Protein AF-W1X3Q2-F1 (afdb_monomer_lite)

Sequence (98 aa):
EELAPELLETIHNIQTDHEAILKKISQSESNNKEELTAIHQSQMEHYEDILEGYLKIKTSPKDFYNAKERLSSAKVAIEQFDLDLDETLRQLNEADLR

Structure (mmCIF, N/CA/C/O backbone):
data_AF-W1X3Q2-F1
#
_entry.id   AF-W1X3Q2-F1
#
loop_
_atom_site.group_PDB
_atom_site.id
_atom_site.type_symbol
_atom_site.label_atom_id
_atom_site.label_alt_id
_atom_site.label_comp_id
_atom_site.label_asym_id
_atom_site.label_entity_id
_atom_site.label_seq_id
_atom_site.pdbx_PDB_ins_code
_atom_site.Cartn_x
_atom_site.Cartn_y
_atom_site.Cartn_z
_atom_site.occupancy
_atom_site.B_iso_or_equiv
_atom_site.auth_seq_id
_atom_site.auth_comp_id
_atom_site.auth_asym_id
_atom_site.auth_atom_id
_atom_site.pdbx_PDB_model_num
ATOM 1 N N . GLU A 1 1 ? -2.033 -9.209 20.638 1.00 51.09 1 GLU A N 1
ATOM 2 C CA . GLU A 1 1 ? -3.125 -8.678 19.805 1.00 51.09 1 GLU A CA 1
ATOM 3 C C . GLU A 1 1 ? -2.499 -7.912 18.664 1.00 51.09 1 GLU A C 1
ATOM 5 O O . GLU A 1 1 ? -1.666 -7.052 18.926 1.00 51.09 1 GLU A O 1
ATOM 10 N N . GLU A 1 2 ? -2.826 -8.268 17.427 1.00 63.44 2 GLU A N 1
ATOM 11 C CA . GLU A 1 2 ? -2.511 -7.405 16.290 1.00 63.44 2 GLU A CA 1
ATOM 12 C C . GLU A 1 2 ? -3.464 -6.208 16.333 1.00 63.44 2 GLU A C 1
ATOM 14 O O . GLU A 1 2 ? -4.659 -6.374 16.567 1.00 63.44 2 GLU A O 1
ATOM 19 N N . LEU A 1 3 ? -2.928 -4.995 16.182 1.00 71.94 3 LEU A N 1
ATOM 20 C CA . LEU A 1 3 ? -3.692 -3.756 16.372 1.00 71.94 3 LEU A CA 1
ATOM 21 C C . LEU A 1 3 ? -4.740 -3.522 15.268 1.00 71.94 3 LEU A C 1
ATOM 23 O O . LEU A 1 3 ? -5.697 -2.783 15.495 1.00 71.94 3 LEU A O 1
ATOM 27 N N . ALA A 1 4 ? -4.580 -4.147 14.097 1.00 86.62 4 ALA A N 1
ATOM 28 C CA . ALA A 1 4 ? -5.458 -3.973 12.940 1.00 86.62 4 ALA A CA 1
ATOM 29 C C . ALA A 1 4 ? -5.582 -5.265 12.104 1.00 86.62 4 ALA A C 1
ATOM 31 O O . ALA A 1 4 ? -5.113 -5.296 10.965 1.00 86.62 4 ALA A O 1
ATOM 32 N N . PRO A 1 5 ? -6.192 -6.344 12.641 1.00 91.19 5 PRO A N 1
ATOM 33 C CA . PRO A 1 5 ? -6.392 -7.587 11.895 1.00 91.19 5 PRO A CA 1
ATOM 34 C C . PRO A 1 5 ? -7.159 -7.378 10.582 1.00 91.19 5 PRO A C 1
ATOM 36 O O . PRO A 1 5 ? -6.938 -8.099 9.617 1.00 91.19 5 PRO A O 1
ATOM 39 N N . GLU A 1 6 ? -8.025 -6.363 10.522 1.00 92.62 6 GLU A N 1
ATOM 40 C CA . GLU A 1 6 ? -8.786 -5.992 9.327 1.00 92.62 6 GLU A CA 1
ATOM 41 C C . GLU A 1 6 ? -7.952 -5.384 8.189 1.00 92.62 6 GLU A C 1
ATOM 43 O O . GLU A 1 6 ? -8.488 -5.220 7.098 1.00 92.62 6 GLU A O 1
ATOM 48 N N . LEU A 1 7 ? -6.695 -5.009 8.444 1.00 94.94 7 LEU A N 1
ATOM 49 C CA . LEU A 1 7 ? -5.775 -4.456 7.446 1.00 94.94 7 LEU A CA 1
ATOM 50 C C . LEU A 1 7 ? -4.640 -5.422 7.095 1.00 94.94 7 LEU A C 1
ATOM 52 O O . LEU A 1 7 ? -3.866 -5.117 6.199 1.00 94.94 7 LEU A O 1
ATOM 56 N N . LEU A 1 8 ? -4.507 -6.562 7.785 1.00 93.94 8 LEU A N 1
ATOM 57 C CA . LEU A 1 8 ? -3.346 -7.447 7.621 1.00 93.94 8 LEU A CA 1
ATOM 58 C C . LEU A 1 8 ? -3.175 -7.941 6.188 1.0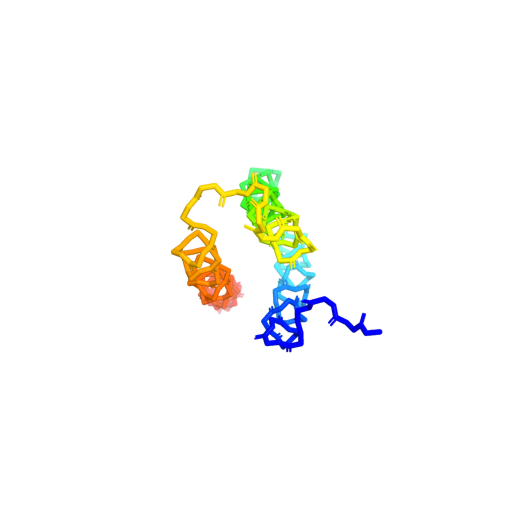0 93.94 8 LEU A C 1
ATOM 60 O O . LEU A 1 8 ? -2.060 -7.931 5.676 1.00 93.94 8 LEU A O 1
ATOM 64 N N . GLU A 1 9 ? -4.273 -8.348 5.553 1.00 95.00 9 GLU A N 1
ATOM 65 C CA . GLU A 1 9 ? -4.257 -8.799 4.161 1.00 95.00 9 GLU A CA 1
ATOM 66 C C . GLU A 1 9 ? -3.811 -7.669 3.228 1.00 95.00 9 GLU A C 1
ATOM 68 O O . GLU A 1 9 ? -2.858 -7.839 2.477 1.00 95.00 9 GLU A O 1
ATOM 73 N N . THR A 1 10 ? -4.412 -6.485 3.360 1.00 96.12 10 THR A N 1
ATOM 74 C CA . THR A 1 10 ? -4.070 -5.298 2.563 1.00 96.12 10 THR A CA 1
ATOM 75 C C . THR A 1 10 ? -2.615 -4.866 2.762 1.00 96.12 10 THR A C 1
ATOM 77 O O . THR A 1 10 ? -1.911 -4.602 1.800 1.00 96.12 10 THR A O 1
ATOM 80 N N . ILE A 1 11 ? -2.117 -4.845 4.003 1.00 95.75 11 ILE A N 1
ATOM 81 C CA . ILE A 1 11 ? -0.718 -4.502 4.307 1.00 95.75 11 ILE A CA 1
ATOM 82 C C . ILE A 1 11 ? 0.235 -5.509 3.654 1.00 95.75 11 ILE A C 1
ATOM 84 O O . ILE A 1 11 ? 1.269 -5.120 3.114 1.00 95.75 11 ILE A O 1
ATOM 88 N N . HIS A 1 12 ? -0.099 -6.799 3.710 1.00 96.06 12 HIS A N 1
ATOM 89 C CA . HIS A 1 12 ? 0.713 -7.850 3.108 1.00 96.06 12 HIS A CA 1
ATOM 90 C C . HIS A 1 12 ? 0.736 -7.758 1.573 1.00 96.06 12 HIS A C 1
ATOM 92 O O . HIS A 1 12 ? 1.800 -7.923 0.970 1.00 96.06 12 HIS A O 1
ATOM 98 N N . ASN A 1 13 ? -0.408 -7.470 0.945 1.00 96.44 13 ASN A N 1
ATOM 99 C CA . ASN A 1 13 ? -0.498 -7.243 -0.499 1.00 96.44 13 ASN A CA 1
ATOM 100 C C . ASN A 1 13 ? 0.365 -6.045 -0.910 1.00 96.44 13 ASN A C 1
ATOM 102 O O . ASN A 1 13 ? 1.296 -6.216 -1.692 1.00 96.44 13 ASN A O 1
ATOM 106 N N . ILE A 1 14 ? 0.196 -4.901 -0.238 1.00 97.38 14 ILE A N 1
ATOM 107 C CA . ILE A 1 14 ? 1.004 -3.692 -0.449 1.00 97.38 14 ILE A CA 1
ATOM 108 C C . ILE A 1 14 ? 2.508 -3.978 -0.353 1.00 97.38 14 ILE A C 1
ATOM 110 O O . ILE A 1 14 ? 3.281 -3.510 -1.186 1.00 97.38 14 ILE A O 1
ATOM 114 N N . GLN A 1 15 ? 2.954 -4.744 0.649 1.00 96.62 15 GLN A N 1
ATOM 115 C CA . GLN A 1 15 ? 4.370 -5.110 0.790 1.00 96.62 15 GLN A CA 1
ATOM 116 C C . GLN A 1 15 ? 4.856 -5.980 -0.374 1.00 96.62 15 GLN A C 1
ATOM 118 O O . GLN A 1 15 ? 5.932 -5.735 -0.922 1.00 96.62 15 GLN A O 1
ATOM 123 N N . THR A 1 16 ? 4.043 -6.956 -0.777 1.00 97.06 16 THR A N 1
ATOM 124 C CA . THR A 1 16 ? 4.346 -7.847 -1.901 1.00 97.06 16 THR A CA 1
ATOM 125 C C . THR A 1 16 ? 4.459 -7.061 -3.210 1.00 97.06 16 THR A C 1
ATOM 127 O O . THR A 1 16 ? 5.431 -7.229 -3.955 1.00 97.06 16 THR A O 1
ATOM 130 N N . ASP A 1 17 ? 3.515 -6.158 -3.471 1.00 96.81 17 ASP A N 1
ATOM 131 C CA . ASP A 1 17 ? 3.502 -5.333 -4.677 1.00 96.81 17 ASP A CA 1
ATOM 132 C C . ASP A 1 17 ? 4.612 -4.291 -4.666 1.00 96.81 17 ASP A C 1
ATOM 134 O O . ASP A 1 17 ? 5.259 -4.069 -5.689 1.00 96.81 17 ASP A O 1
ATOM 138 N N . HIS A 1 18 ? 4.920 -3.709 -3.506 1.00 96.81 18 HIS A N 1
ATOM 139 C CA . HIS A 1 18 ? 6.061 -2.817 -3.336 1.00 96.81 18 HIS A CA 1
ATOM 140 C C . HIS A 1 18 ? 7.375 -3.487 -3.765 1.00 96.81 18 HIS A C 1
ATOM 142 O O . HIS A 1 18 ? 8.117 -2.925 -4.580 1.00 96.81 18 HIS A O 1
ATOM 148 N N . GLU A 1 19 ? 7.653 -4.697 -3.266 1.00 96.62 19 GLU A N 1
ATOM 149 C CA . GLU A 1 19 ? 8.845 -5.463 -3.642 1.00 96.62 19 GLU A CA 1
ATOM 150 C C . GLU A 1 19 ? 8.844 -5.816 -5.137 1.00 96.62 19 GLU A C 1
ATOM 152 O O . GLU A 1 19 ? 9.876 -5.709 -5.814 1.00 96.62 19 GLU A O 1
ATOM 157 N N . ALA A 1 20 ? 7.685 -6.202 -5.677 1.00 95.69 20 ALA A N 1
ATOM 158 C CA . ALA A 1 20 ? 7.532 -6.518 -7.090 1.00 95.69 20 ALA A CA 1
ATOM 159 C C . ALA A 1 20 ? 7.805 -5.296 -7.980 1.00 95.69 20 ALA A C 1
ATOM 161 O O . ALA A 1 20 ? 8.578 -5.406 -8.935 1.00 95.69 20 ALA A O 1
ATOM 162 N N . ILE A 1 21 ? 7.244 -4.130 -7.650 1.00 94.56 21 ILE A N 1
ATOM 163 C CA . ILE A 1 21 ? 7.425 -2.865 -8.374 1.00 94.56 21 ILE A CA 1
ATOM 164 C C . ILE A 1 21 ? 8.895 -2.447 -8.366 1.00 94.56 21 ILE A C 1
ATOM 166 O O . ILE A 1 21 ? 9.45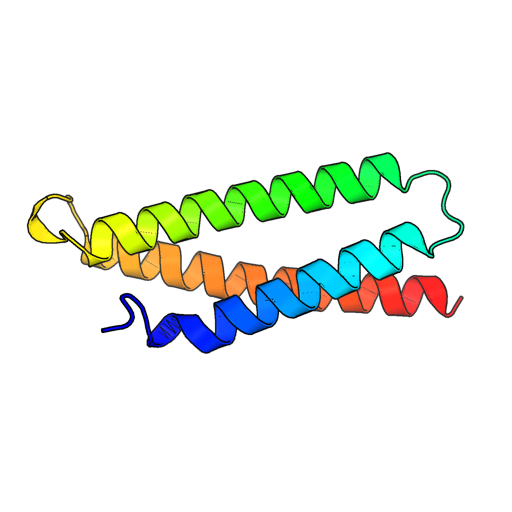2 -2.188 -9.435 1.00 94.56 21 ILE A O 1
ATOM 170 N N . LEU A 1 22 ? 9.560 -2.451 -7.204 1.00 94.94 22 LEU A N 1
ATOM 171 C CA . LEU A 1 22 ? 10.990 -2.130 -7.115 1.00 94.94 22 LEU A CA 1
ATOM 172 C C . LEU A 1 22 ? 11.828 -3.058 -7.996 1.00 94.94 22 LEU A C 1
ATOM 174 O O . LEU A 1 22 ? 12.715 -2.609 -8.732 1.00 94.94 22 LEU A O 1
ATOM 178 N N . LYS A 1 23 ? 11.512 -4.356 -7.980 1.00 94.00 23 LYS A N 1
ATOM 179 C CA . LYS A 1 23 ? 12.166 -5.328 -8.848 1.00 94.00 23 LYS A CA 1
ATOM 180 C C . LYS A 1 23 ? 11.929 -5.000 -10.325 1.00 94.00 23 LYS A C 1
ATOM 182 O O . LYS A 1 23 ? 12.910 -4.940 -11.066 1.00 94.00 23 LYS A O 1
ATOM 187 N N . LYS A 1 24 ? 10.692 -4.709 -10.748 1.00 91.75 24 LYS A N 1
ATOM 188 C CA . LYS A 1 24 ? 10.385 -4.351 -12.148 1.00 91.75 24 LYS A CA 1
ATOM 189 C C . LYS A 1 24 ? 11.111 -3.077 -12.585 1.00 91.75 24 LYS A C 1
ATOM 191 O O . LYS A 1 24 ? 11.709 -3.064 -13.656 1.00 91.75 24 LYS A O 1
ATOM 196 N N . ILE A 1 25 ? 11.123 -2.034 -11.752 1.00 91.19 25 ILE A N 1
ATOM 197 C CA . ILE A 1 25 ? 11.833 -0.777 -12.043 1.00 91.19 25 ILE A CA 1
ATOM 198 C C . ILE A 1 25 ? 13.335 -1.039 -12.199 1.00 91.19 25 ILE A C 1
ATOM 200 O O . ILE A 1 25 ? 13.952 -0.565 -13.155 1.00 91.19 25 ILE A O 1
ATOM 204 N N . SER A 1 26 ? 13.929 -1.841 -11.307 1.00 89.81 26 SER A N 1
ATOM 205 C CA . SER A 1 26 ? 15.357 -2.173 -11.380 1.00 89.81 26 SER A CA 1
ATOM 206 C C . SER A 1 26 ? 15.721 -2.949 -12.654 1.00 89.81 26 SER A C 1
ATOM 208 O O . SER A 1 26 ? 16.778 -2.702 -13.245 1.00 89.81 26 SER A O 1
ATOM 210 N N . GLN A 1 27 ? 14.829 -3.842 -13.100 1.00 89.00 27 GLN A N 1
ATOM 211 C CA . GLN A 1 27 ? 15.009 -4.714 -14.263 1.00 89.00 27 GLN A CA 1
ATOM 212 C C . GLN A 1 27 ? 14.664 -4.048 -15.599 1.00 89.00 27 GLN A C 1
ATOM 214 O O . GLN A 1 27 ? 15.190 -4.479 -16.619 1.00 89.00 27 GLN A O 1
ATOM 219 N N . SER A 1 28 ? 13.839 -2.997 -15.597 1.00 83.19 28 SER A N 1
ATOM 220 C CA . SER A 1 28 ? 13.479 -2.231 -16.796 1.00 83.19 28 SER A CA 1
ATOM 221 C C . SER A 1 28 ? 14.725 -1.737 -17.543 1.00 83.19 28 SER A C 1
ATOM 223 O O . SER A 1 28 ? 15.728 -1.423 -16.918 1.00 83.19 28 SER A O 1
ATOM 225 N N . GLU A 1 29 ? 14.701 -1.599 -18.866 1.00 81.81 29 GLU A N 1
ATOM 226 C CA . GLU A 1 29 ? 15.792 -0.937 -19.612 1.00 81.81 29 GLU A CA 1
ATOM 227 C C . GLU A 1 29 ? 15.605 0.591 -19.714 1.00 81.81 29 GLU A C 1
ATOM 229 O O . GLU A 1 29 ? 16.384 1.281 -20.368 1.00 81.81 29 GLU A O 1
ATOM 234 N N . SER A 1 30 ? 14.582 1.143 -19.049 1.00 76.50 30 SER A N 1
ATOM 235 C CA . SER A 1 30 ? 14.293 2.579 -19.041 1.00 76.50 30 SER A CA 1
ATOM 236 C C . SER A 1 30 ? 15.436 3.400 -18.437 1.00 76.50 30 SER A C 1
ATOM 238 O O . SER A 1 30 ? 16.020 3.026 -17.421 1.00 76.50 30 SER A O 1
ATOM 240 N N . ASN A 1 31 ? 15.696 4.581 -19.004 1.00 79.88 31 ASN A N 1
ATOM 241 C CA . ASN A 1 31 ? 16.633 5.553 -18.433 1.00 79.88 31 ASN A CA 1
ATOM 242 C C . ASN A 1 31 ? 16.048 6.308 -17.224 1.00 79.88 31 ASN A C 1
ATOM 244 O O . ASN A 1 31 ? 16.775 7.033 -16.554 1.00 79.88 31 ASN A O 1
ATOM 248 N N . ASN A 1 32 ? 14.759 6.122 -16.915 1.00 85.69 32 ASN A N 1
ATOM 249 C CA . ASN A 1 32 ? 14.047 6.886 -15.885 1.00 85.69 32 ASN A CA 1
ATOM 250 C C . ASN A 1 32 ? 13.891 6.112 -14.561 1.00 85.69 32 ASN A C 1
ATOM 252 O O . ASN A 1 32 ? 12.990 6.404 -13.780 1.00 85.69 32 ASN A O 1
ATOM 256 N N . LYS A 1 33 ? 14.730 5.102 -14.289 1.00 89.62 33 LYS A N 1
ATOM 257 C CA . LYS A 1 33 ? 14.594 4.251 -13.086 1.00 89.62 33 LYS A CA 1
ATOM 258 C C . LYS A 1 33 ? 14.630 5.041 -11.789 1.00 89.62 33 LYS A C 1
ATOM 260 O O . LYS A 1 33 ? 13.847 4.755 -10.891 1.00 89.62 33 LYS A O 1
ATOM 265 N N . GLU A 1 34 ? 15.543 6.004 -11.684 1.00 90.88 34 GLU A N 1
ATOM 266 C CA . GLU A 1 34 ? 15.691 6.831 -10.482 1.00 90.88 34 GLU A CA 1
ATOM 267 C C . GLU A 1 34 ? 14.436 7.670 -10.234 1.00 90.88 34 GLU A C 1
ATOM 269 O O . GLU A 1 34 ? 13.952 7.725 -9.108 1.00 90.88 34 GLU A O 1
ATOM 274 N N . GLU A 1 35 ? 13.855 8.242 -11.291 1.00 92.06 35 GLU A N 1
ATOM 275 C CA . GLU A 1 35 ? 12.602 8.996 -11.211 1.00 92.06 35 GLU A CA 1
ATOM 276 C C . GLU A 1 35 ? 11.430 8.092 -10.810 1.00 92.06 35 GLU A C 1
ATOM 278 O O . GLU A 1 35 ? 10.716 8.400 -9.859 1.00 92.06 35 GLU A O 1
ATOM 283 N N . LEU A 1 36 ? 11.273 6.937 -11.467 1.00 91.56 36 LEU A N 1
ATOM 284 C CA . LEU A 1 36 ? 10.226 5.963 -11.135 1.00 91.56 36 LEU A CA 1
ATOM 285 C C . LEU A 1 36 ? 10.356 5.457 -9.693 1.00 91.56 36 LEU A C 1
ATOM 287 O O . LEU A 1 36 ? 9.357 5.328 -8.991 1.00 91.56 36 LEU A O 1
ATOM 291 N N . THR A 1 37 ? 11.586 5.212 -9.236 1.00 93.44 37 THR A N 1
ATOM 292 C CA . THR A 1 37 ? 11.859 4.794 -7.855 1.00 93.44 37 THR A CA 1
ATOM 293 C C . THR A 1 37 ? 11.505 5.903 -6.871 1.00 93.44 37 THR A C 1
ATOM 295 O O . THR A 1 37 ? 10.873 5.625 -5.859 1.00 93.44 37 THR A O 1
ATOM 298 N N . ALA A 1 38 ? 11.863 7.158 -7.160 1.00 95.50 38 ALA A N 1
ATOM 299 C CA . ALA A 1 38 ? 11.545 8.291 -6.295 1.00 95.50 38 ALA A CA 1
ATOM 300 C C . ALA A 1 38 ? 10.031 8.534 -6.190 1.00 95.50 38 ALA A C 1
ATOM 302 O O . ALA A 1 38 ? 9.521 8.771 -5.096 1.00 95.50 38 ALA A O 1
ATOM 303 N N . ILE A 1 39 ? 9.302 8.423 -7.307 1.00 94.19 39 ILE A N 1
ATOM 304 C CA . ILE A 1 39 ? 7.836 8.527 -7.325 1.00 94.19 39 ILE A CA 1
ATOM 305 C C . ILE A 1 39 ? 7.215 7.396 -6.497 1.00 94.19 39 ILE A C 1
ATOM 307 O O . ILE A 1 39 ? 6.363 7.654 -5.649 1.00 94.19 39 ILE A O 1
ATOM 311 N N . HIS A 1 40 ? 7.656 6.150 -6.701 1.00 95.44 40 HIS A N 1
ATOM 312 C CA . HIS A 1 40 ? 7.182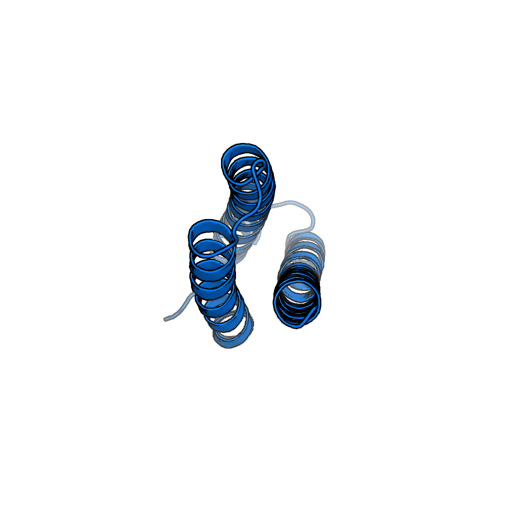 5.002 -5.920 1.00 95.44 40 HIS A CA 1
ATOM 313 C C . HIS A 1 40 ? 7.473 5.155 -4.426 1.00 95.44 40 HIS A C 1
ATOM 315 O O . HIS A 1 40 ? 6.595 4.931 -3.599 1.00 95.44 40 HIS A O 1
ATOM 321 N N . GLN A 1 41 ? 8.673 5.611 -4.068 1.00 96.56 41 GLN A N 1
ATOM 322 C CA . GLN A 1 41 ? 9.045 5.821 -2.674 1.00 96.56 41 GLN A CA 1
ATOM 323 C C . GLN A 1 41 ? 8.170 6.887 -2.008 1.00 96.56 41 GLN A C 1
ATOM 325 O O . GLN A 1 41 ? 7.657 6.648 -0.920 1.00 96.56 41 GLN A O 1
ATOM 330 N N . SER A 1 42 ? 7.913 8.008 -2.689 1.00 97.12 42 SER A N 1
ATOM 331 C CA . SER A 1 42 ? 7.027 9.054 -2.168 1.00 97.12 42 SER A CA 1
ATOM 332 C C . SER A 1 42 ? 5.596 8.554 -1.940 1.00 97.12 42 SER A C 1
ATOM 334 O O . SER A 1 42 ? 4.937 8.999 -1.001 1.00 97.12 42 SER A O 1
ATOM 336 N N . GLN A 1 43 ? 5.107 7.646 -2.788 1.00 95.69 43 GLN A N 1
ATOM 337 C CA . GLN A 1 43 ? 3.800 7.009 -2.621 1.00 95.69 43 GLN A CA 1
ATOM 338 C C . GLN A 1 43 ? 3.779 6.084 -1.393 1.00 95.69 43 GLN A C 1
ATOM 340 O O . GLN A 1 43 ? 2.837 6.135 -0.603 1.00 95.69 43 GLN A O 1
ATOM 345 N N . MET A 1 44 ? 4.841 5.300 -1.190 1.00 97.62 44 MET A N 1
ATOM 346 C CA . MET A 1 44 ? 4.990 4.440 -0.012 1.00 97.62 44 MET A CA 1
ATOM 347 C C . MET A 1 44 ? 5.078 5.235 1.289 1.00 97.62 44 MET A C 1
ATOM 349 O O . MET A 1 44 ? 4.386 4.891 2.241 1.00 97.62 44 MET A O 1
ATOM 353 N N . GLU A 1 45 ? 5.860 6.317 1.320 1.00 97.88 45 GLU A N 1
ATOM 354 C CA . GLU A 1 45 ? 5.958 7.200 2.491 1.00 97.88 45 GLU A CA 1
ATOM 355 C C . GLU A 1 45 ? 4.579 7.763 2.868 1.00 97.88 45 GLU A C 1
ATOM 357 O O . GLU A 1 45 ? 4.196 7.770 4.038 1.00 97.88 45 GLU A O 1
ATOM 362 N N . HIS A 1 46 ? 3.780 8.164 1.871 1.00 96.88 46 HIS A N 1
ATOM 363 C CA . HIS A 1 46 ? 2.420 8.639 2.115 1.00 96.88 46 HIS A CA 1
ATOM 364 C C . HIS A 1 46 ? 1.512 7.554 2.712 1.00 96.88 46 HIS A C 1
ATOM 366 O O . HIS A 1 46 ? 0.739 7.824 3.635 1.00 96.88 46 HIS A O 1
ATOM 372 N N . TYR A 1 47 ? 1.607 6.323 2.208 1.00 97.19 47 TYR A N 1
ATOM 373 C CA . TYR A 1 47 ? 0.896 5.180 2.773 1.00 97.19 47 TYR A CA 1
ATOM 374 C C . TYR A 1 47 ? 1.321 4.898 4.223 1.00 97.19 47 TYR A C 1
ATOM 376 O O . TYR A 1 47 ? 0.459 4.705 5.085 1.00 97.19 47 TYR A O 1
ATOM 384 N N . GLU A 1 48 ? 2.624 4.915 4.515 1.00 97.12 48 GLU A N 1
ATOM 385 C CA . GLU A 1 48 ? 3.157 4.678 5.859 1.00 97.12 48 GLU A CA 1
ATOM 386 C C . GLU A 1 48 ? 2.652 5.726 6.858 1.00 97.12 48 GLU A C 1
ATOM 388 O O . GLU A 1 48 ? 2.218 5.361 7.954 1.00 97.12 48 GLU A O 1
ATOM 393 N N . ASP A 1 49 ? 2.596 7.001 6.463 1.00 97.88 49 ASP A N 1
ATOM 394 C CA . ASP A 1 49 ? 2.016 8.079 7.272 1.00 97.88 49 ASP A CA 1
ATOM 395 C C . ASP A 1 49 ? 0.535 7.821 7.607 1.00 97.88 49 ASP A C 1
ATOM 397 O O . ASP A 1 49 ? 0.082 8.032 8.743 1.00 97.88 49 ASP A O 1
ATOM 401 N N . ILE A 1 50 ? -0.246 7.342 6.631 1.00 97.12 50 ILE A N 1
ATOM 402 C CA . ILE A 1 50 ? -1.666 7.016 6.824 1.00 97.12 50 ILE A CA 1
ATOM 403 C C . ILE A 1 50 ? -1.818 5.813 7.758 1.00 97.12 50 ILE A C 1
ATOM 405 O O . ILE A 1 50 ? -2.636 5.862 8.686 1.00 97.12 50 ILE A O 1
ATOM 409 N N . LEU A 1 51 ? -1.039 4.749 7.546 1.00 96.62 51 LEU A N 1
ATOM 410 C CA . LEU A 1 51 ? -1.059 3.550 8.381 1.00 96.62 51 LEU A CA 1
ATOM 411 C C . LEU A 1 51 ? -0.656 3.875 9.821 1.00 96.62 51 LEU A C 1
ATOM 413 O O . LEU A 1 51 ? -1.332 3.464 10.767 1.00 96.62 51 LEU A O 1
ATOM 417 N N . GLU A 1 52 ? 0.402 4.660 10.010 1.00 96.00 52 GLU A N 1
ATOM 418 C CA . GLU A 1 52 ? 0.841 5.089 11.333 1.00 96.00 52 GLU A CA 1
ATOM 419 C C . GLU A 1 52 ? -0.251 5.913 12.030 1.00 96.00 52 GLU A C 1
ATOM 421 O O . GLU A 1 52 ? -0.579 5.676 13.200 1.00 96.00 52 GLU A O 1
ATOM 426 N N . GLY A 1 53 ? -0.880 6.839 11.300 1.00 95.75 53 GLY A N 1
ATOM 427 C CA . GLY A 1 53 ? -2.026 7.604 11.778 1.00 95.75 53 GLY A CA 1
ATOM 428 C C . GLY A 1 53 ? -3.199 6.712 12.190 1.00 95.75 53 GLY A C 1
ATOM 429 O O . GLY A 1 53 ? -3.770 6.903 13.270 1.00 95.75 53 GLY A O 1
ATOM 430 N N . TYR A 1 54 ? -3.533 5.708 11.377 1.00 96.50 54 TYR A N 1
ATOM 431 C CA . TYR A 1 54 ? -4.570 4.724 11.678 1.00 96.50 54 TYR A CA 1
ATOM 432 C C . TYR A 1 54 ? -4.264 3.977 12.983 1.00 96.50 54 TYR A C 1
ATOM 434 O O . TYR A 1 54 ? -5.099 3.951 13.892 1.00 96.50 54 TYR A O 1
ATOM 442 N N . LEU A 1 55 ? -3.056 3.422 13.118 1.00 95.25 55 LEU A N 1
ATOM 443 C CA . LEU A 1 55 ? -2.643 2.634 14.283 1.00 95.25 55 LEU A CA 1
ATOM 444 C C . LEU A 1 55 ? -2.598 3.476 15.565 1.00 95.25 55 LEU A C 1
ATOM 446 O O . LEU A 1 55 ? -3.046 3.018 16.623 1.00 95.25 55 LEU A O 1
ATOM 450 N N . LYS A 1 56 ? -2.139 4.731 15.477 1.00 95.00 56 LYS A N 1
ATOM 451 C CA . LYS A 1 56 ? -2.167 5.688 16.596 1.00 95.00 56 LYS A CA 1
ATOM 452 C C . LYS A 1 56 ? -3.596 5.939 17.080 1.00 95.00 56 LYS A C 1
ATOM 454 O O . LYS A 1 56 ? -3.858 5.857 18.282 1.00 95.00 56 LYS A O 1
ATOM 459 N N . ILE A 1 57 ? -4.534 6.183 16.160 1.00 94.44 57 ILE A N 1
ATOM 460 C CA . ILE A 1 57 ? -5.946 6.400 16.511 1.00 94.44 57 ILE A CA 1
ATOM 461 C C . ILE A 1 57 ? -6.567 5.124 17.082 1.00 94.44 57 ILE A C 1
ATOM 463 O O . ILE A 1 57 ? -7.303 5.191 18.062 1.00 94.44 57 ILE A O 1
ATOM 467 N N . LYS A 1 58 ? -6.263 3.958 16.507 1.00 93.00 58 LYS A N 1
ATOM 468 C CA . LYS A 1 58 ? -6.793 2.665 16.956 1.00 93.00 58 LYS A CA 1
ATOM 469 C C . LYS A 1 58 ? -6.331 2.309 18.371 1.00 93.00 58 LYS A C 1
ATOM 471 O O . LYS A 1 58 ? -7.121 1.777 19.147 1.00 93.00 58 LYS A O 1
ATOM 476 N N . THR A 1 59 ? -5.088 2.650 18.711 1.00 93.25 59 THR A N 1
ATOM 477 C CA . THR A 1 59 ? -4.501 2.422 20.041 1.00 93.25 59 THR A CA 1
ATOM 478 C C . THR A 1 59 ? -5.169 3.284 21.115 1.00 93.25 59 THR A C 1
ATOM 480 O O . THR A 1 59 ? -5.454 2.796 22.209 1.00 93.25 59 THR A O 1
ATOM 483 N N . SER A 1 60 ? -5.473 4.548 20.801 1.00 92.50 60 SER A N 1
ATOM 484 C C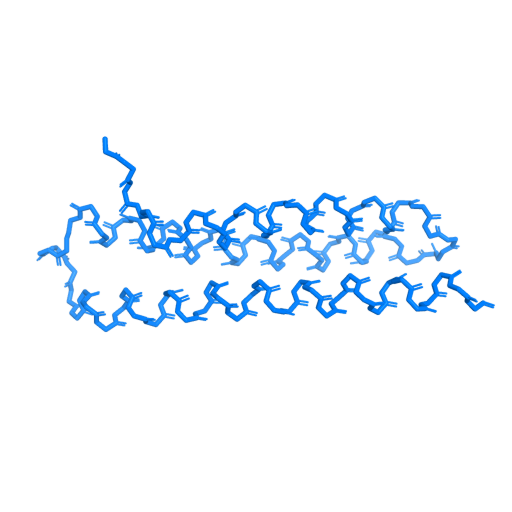A . SER A 1 60 ? -6.023 5.504 21.772 1.00 92.50 60 SER A CA 1
ATOM 485 C C . SER A 1 60 ? -7.198 6.321 21.217 1.00 92.50 60 SER A C 1
ATOM 487 O O . SER A 1 60 ? -7.139 7.548 21.200 1.00 92.50 60 SER A O 1
ATOM 489 N N . PRO A 1 61 ? -8.322 5.702 20.812 1.00 90.69 61 PRO A N 1
ATOM 490 C CA . PRO A 1 61 ? -9.376 6.388 20.055 1.00 90.69 61 PRO A CA 1
ATOM 491 C C . PRO A 1 61 ? -10.056 7.523 20.831 1.00 90.69 61 PRO A C 1
ATOM 493 O O . PRO A 1 61 ? -10.573 8.458 20.229 1.00 90.69 61 PRO A O 1
ATOM 496 N N . LYS A 1 62 ? -10.040 7.470 22.167 1.00 91.94 62 LYS A N 1
ATOM 497 C CA . LYS A 1 62 ? -10.583 8.519 23.046 1.00 91.94 62 LYS A CA 1
ATOM 498 C C . LYS A 1 62 ? -9.800 9.840 22.988 1.00 91.94 62 LYS A C 1
ATOM 500 O O . LYS A 1 62 ? -10.360 10.874 23.332 1.00 91.94 62 LYS A O 1
ATOM 505 N N . ASP A 1 63 ? -8.540 9.798 22.553 1.00 91.94 63 ASP A N 1
ATOM 506 C CA . ASP A 1 63 ? -7.648 10.962 22.503 1.00 91.94 63 ASP A CA 1
ATOM 507 C C . ASP A 1 63 ? -7.774 11.724 21.169 1.00 91.94 63 ASP A C 1
ATOM 509 O O . ASP A 1 63 ? -7.169 12.780 20.986 1.00 91.94 63 ASP A O 1
ATOM 513 N N . PHE A 1 64 ? -8.590 11.220 20.234 1.00 90.44 64 PHE A N 1
ATOM 514 C CA . PHE A 1 64 ? -8.770 11.796 18.906 1.00 90.44 64 PHE A CA 1
ATOM 515 C C . PHE A 1 64 ? -10.222 12.215 18.662 1.00 90.44 64 PHE A C 1
ATOM 517 O O . PHE A 1 64 ? -11.157 11.420 18.765 1.00 90.44 64 PHE A O 1
ATOM 524 N N . TYR A 1 65 ? -10.410 13.466 18.241 1.00 90.81 65 TYR A N 1
ATOM 525 C CA . TYR A 1 65 ? -11.695 13.930 17.719 1.00 90.81 65 TYR A CA 1
ATOM 526 C C . TYR A 1 65 ? 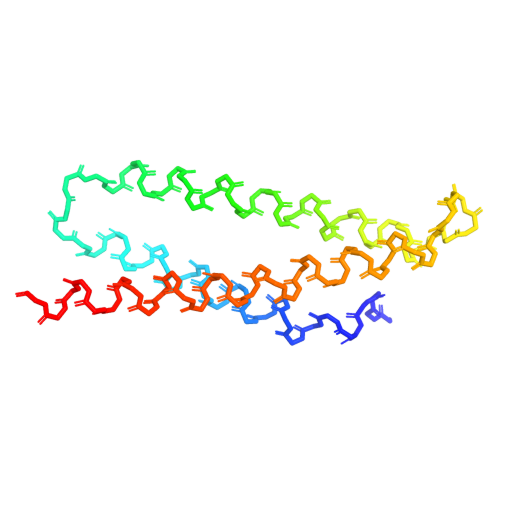-12.058 13.161 16.438 1.00 90.81 65 TYR A C 1
ATOM 528 O O . TYR A 1 65 ? -11.196 12.924 15.587 1.00 90.81 65 TYR A O 1
ATOM 536 N N . ASN A 1 66 ? -13.325 12.753 16.318 1.00 92.69 66 ASN A N 1
ATOM 537 C CA . ASN A 1 66 ? -13.860 11.971 15.197 1.00 92.69 66 ASN A CA 1
ATOM 538 C C . ASN A 1 66 ? -13.062 10.693 14.872 1.00 92.69 66 ASN A C 1
ATOM 540 O O . ASN A 1 66 ? -12.964 10.291 13.714 1.00 92.69 66 ASN A O 1
ATOM 544 N N . ALA A 1 67 ? -12.507 10.023 15.890 1.00 94.00 67 ALA A N 1
ATOM 545 C CA . ALA A 1 67 ? -11.673 8.829 15.726 1.00 94.00 67 ALA A CA 1
ATOM 546 C C . ALA A 1 67 ? -12.277 7.772 14.786 1.00 94.00 67 ALA A C 1
ATOM 548 O O . ALA A 1 67 ? -11.572 7.229 13.945 1.00 94.00 67 ALA A O 1
ATOM 549 N N . LYS A 1 68 ? -13.588 7.511 14.880 1.00 93.69 68 LYS A N 1
ATOM 550 C CA . LYS A 1 68 ? -14.274 6.539 14.013 1.00 93.69 68 LYS A CA 1
ATOM 551 C C . LYS A 1 68 ? -14.253 6.939 12.538 1.00 93.69 68 LYS A C 1
ATOM 553 O O . LYS A 1 68 ? -13.953 6.100 11.698 1.00 93.69 68 LYS A O 1
ATOM 558 N N . GLU A 1 69 ? -14.559 8.198 12.233 1.00 95.94 69 GLU A N 1
ATOM 559 C CA . GLU A 1 69 ? -14.535 8.704 10.857 1.00 95.94 69 GLU A CA 1
ATOM 560 C C . GLU A 1 69 ? -13.110 8.682 10.315 1.00 95.94 69 GLU A C 1
ATOM 562 O O . GLU A 1 69 ? -12.881 8.167 9.229 1.00 95.94 69 GLU A O 1
ATOM 567 N N . ARG A 1 70 ? -12.131 9.126 11.112 1.00 95.62 70 ARG A N 1
ATOM 568 C CA . ARG A 1 70 ? -10.716 9.106 10.722 1.00 95.62 70 ARG A CA 1
ATOM 569 C C . ARG A 1 70 ? -10.193 7.693 10.469 1.00 95.62 70 ARG A C 1
ATOM 571 O O . ARG A 1 70 ? -9.491 7.492 9.487 1.00 95.62 70 ARG A O 1
ATOM 578 N N . LEU A 1 71 ? -10.556 6.722 11.311 1.00 96.31 71 LEU A N 1
ATOM 579 C CA . LEU A 1 71 ? -10.230 5.309 11.089 1.00 96.31 71 LEU A CA 1
ATOM 580 C C . LEU A 1 71 ? -10.878 4.789 9.804 1.00 96.31 71 LEU A C 1
ATOM 582 O O . LEU A 1 71 ? -10.217 4.106 9.033 1.00 96.31 71 LEU A O 1
ATOM 586 N N . SER A 1 72 ? -12.146 5.128 9.553 1.00 96.44 72 SER A N 1
ATOM 587 C CA . SER A 1 72 ? -12.833 4.734 8.321 1.00 96.44 72 SER A CA 1
ATOM 588 C C . SER A 1 72 ? -12.166 5.334 7.084 1.00 96.44 72 SER A C 1
ATOM 590 O O . SER A 1 72 ? -11.938 4.618 6.118 1.00 96.44 72 SER A O 1
ATOM 592 N N . SER A 1 73 ? -11.832 6.626 7.108 1.00 96.69 73 SER A N 1
ATOM 593 C CA . SER A 1 73 ? -11.177 7.302 5.986 1.00 96.69 73 SER A CA 1
ATOM 594 C C . SER A 1 73 ? -9.773 6.761 5.735 1.00 96.69 73 SER A C 1
ATOM 596 O O . SER A 1 73 ? -9.426 6.508 4.588 1.00 96.69 73 SER A O 1
ATOM 598 N N . ALA A 1 74 ? -8.982 6.539 6.788 1.00 97.06 74 ALA A N 1
ATOM 599 C CA . ALA A 1 74 ? -7.648 5.963 6.652 1.00 97.06 74 ALA A CA 1
ATOM 600 C C . ALA A 1 74 ? -7.700 4.512 6.149 1.00 97.06 74 ALA A C 1
ATOM 602 O O . ALA A 1 74 ? -6.910 4.152 5.287 1.00 97.06 74 ALA A O 1
ATOM 603 N N . LYS A 1 75 ? -8.669 3.705 6.609 1.00 97.25 75 LYS A N 1
ATOM 604 C CA . LYS A 1 75 ? -8.892 2.348 6.085 1.00 97.25 75 LYS A CA 1
ATOM 605 C C . LYS A 1 75 ? -9.177 2.366 4.584 1.00 97.25 75 LYS A C 1
ATOM 607 O O . LYS A 1 75 ? -8.500 1.666 3.848 1.00 97.25 75 LYS A O 1
ATOM 612 N N . VAL A 1 76 ? -10.109 3.212 4.140 1.00 97.75 76 VAL A N 1
ATOM 613 C CA . VAL A 1 76 ? -10.436 3.356 2.711 1.00 97.75 76 VAL A CA 1
ATOM 614 C C . VAL A 1 76 ? -9.226 3.825 1.903 1.00 97.75 76 VAL A C 1
ATOM 616 O O . VAL A 1 76 ? -9.007 3.333 0.805 1.00 97.75 76 VAL A O 1
ATOM 619 N N . ALA A 1 77 ? -8.424 4.752 2.433 1.00 97.88 77 ALA A N 1
ATOM 620 C CA . ALA A 1 77 ? -7.221 5.221 1.749 1.00 97.88 77 ALA A CA 1
ATOM 621 C C . ALA A 1 77 ? -6.161 4.114 1.602 1.00 97.88 77 ALA A C 1
ATOM 623 O O . ALA A 1 77 ? -5.560 3.997 0.542 1.00 97.88 77 ALA A O 1
ATOM 624 N N . ILE A 1 78 ? -5.969 3.282 2.631 1.00 97.94 78 ILE A N 1
ATOM 625 C CA . ILE A 1 78 ? -5.066 2.122 2.584 1.00 97.94 78 ILE A CA 1
ATOM 626 C C . ILE A 1 78 ? -5.571 1.075 1.580 1.00 97.94 78 ILE A C 1
ATOM 628 O O . ILE A 1 78 ? -4.789 0.568 0.787 1.00 97.94 78 ILE A O 1
ATOM 632 N N . GLU A 1 79 ? -6.874 0.783 1.577 1.00 97.44 79 GLU A N 1
ATOM 633 C CA . GLU A 1 79 ? -7.488 -0.139 0.610 1.00 97.44 79 GLU A CA 1
ATOM 634 C C . GLU A 1 79 ? -7.389 0.384 -0.829 1.00 97.44 79 GLU A C 1
ATOM 636 O O . GLU A 1 79 ? -7.152 -0.390 -1.748 1.00 97.44 79 GLU A O 1
ATOM 641 N N . GLN A 1 80 ? -7.544 1.693 -1.044 1.00 98.00 80 GLN A N 1
ATOM 642 C CA . GLN A 1 80 ? -7.367 2.288 -2.368 1.00 98.00 80 GLN A CA 1
ATOM 643 C C . GLN A 1 80 ? -5.904 2.239 -2.818 1.00 98.00 80 GLN A C 1
ATOM 645 O O . GLN A 1 80 ? -5.640 1.958 -3.981 1.00 98.00 80 GLN A O 1
ATOM 650 N N . PHE A 1 81 ? -4.964 2.466 -1.901 1.00 97.94 81 PHE A N 1
ATOM 651 C CA . PHE A 1 81 ? -3.538 2.399 -2.201 1.00 97.94 81 PHE A CA 1
ATOM 652 C C . PHE A 1 81 ? -3.104 1.010 -2.690 1.00 97.94 81 PHE A C 1
ATOM 654 O O . PHE A 1 81 ? -2.339 0.915 -3.643 1.00 97.94 81 PHE A O 1
ATOM 661 N N . ASP A 1 82 ? -3.636 -0.056 -2.087 1.00 97.94 82 ASP A N 1
ATOM 662 C CA . ASP A 1 82 ? -3.451 -1.442 -2.548 1.00 97.94 82 ASP A CA 1
ATOM 663 C C . ASP A 1 82 ? -3.867 -1.603 -4.022 1.00 97.94 82 ASP A 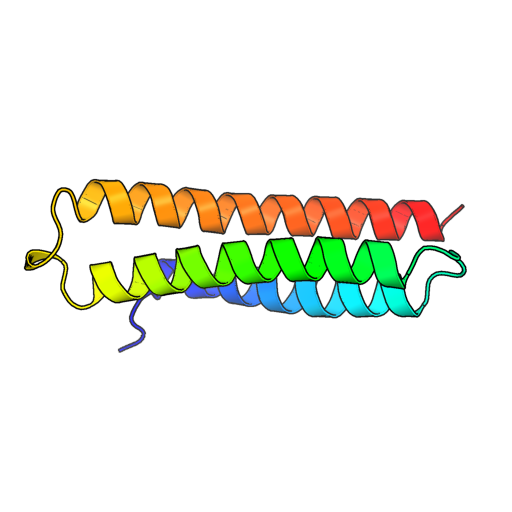C 1
ATOM 665 O O . ASP A 1 82 ? -3.081 -2.040 -4.860 1.00 97.94 82 ASP A O 1
ATOM 669 N N . LEU A 1 83 ? -5.066 -1.122 -4.376 1.00 97.44 83 LEU A N 1
ATOM 670 C CA . LEU A 1 83 ? -5.569 -1.160 -5.756 1.00 97.44 83 LEU A CA 1
ATOM 671 C C . LEU A 1 83 ? -4.702 -0.348 -6.733 1.00 97.44 83 LEU A C 1
ATOM 673 O O . LEU A 1 83 ? -4.528 -0.743 -7.889 1.00 97.44 83 LEU A O 1
ATOM 677 N N . ASP A 1 84 ? -4.168 0.787 -6.286 1.00 96.19 84 ASP A N 1
ATOM 678 C CA . ASP A 1 84 ? -3.307 1.646 -7.100 1.00 96.19 84 ASP A CA 1
ATOM 679 C C . ASP A 1 84 ? -1.933 0.984 -7.353 1.00 96.19 84 ASP A C 1
ATOM 681 O O . ASP A 1 84 ? -1.369 1.104 -8.451 1.00 96.19 84 ASP A O 1
ATOM 685 N N . LEU A 1 85 ? -1.398 0.237 -6.376 1.00 96.00 85 LEU A N 1
ATOM 686 C CA . LEU A 1 85 ? -0.186 -0.572 -6.550 1.00 96.00 85 LEU A CA 1
ATOM 687 C C . LEU A 1 85 ? -0.418 -1.746 -7.505 1.00 96.00 85 LEU A C 1
ATOM 689 O O . LEU A 1 85 ? 0.403 -1.963 -8.401 1.00 96.00 85 LEU A O 1
ATOM 693 N N . ASP A 1 86 ? -1.552 -2.432 -7.381 1.00 95.31 86 ASP A N 1
ATOM 694 C CA . ASP A 1 86 ? -2.001 -3.480 -8.303 1.00 95.31 86 ASP A CA 1
ATOM 695 C C . ASP A 1 86 ? -2.028 -2.976 -9.759 1.00 95.31 86 ASP A C 1
ATOM 697 O O . ASP A 1 86 ? -1.530 -3.626 -10.691 1.00 95.31 86 ASP A O 1
ATOM 701 N N . GLU A 1 87 ? -2.599 -1.786 -9.977 1.00 95.00 87 GLU A N 1
ATOM 702 C CA . GLU A 1 87 ? -2.640 -1.154 -11.294 1.00 95.00 87 GLU A CA 1
ATOM 703 C C . GLU A 1 87 ? -1.235 -0.788 -11.783 1.00 95.00 87 GLU A C 1
ATOM 705 O O . GLU A 1 87 ? -0.875 -1.103 -12.922 1.00 95.00 87 GLU A O 1
ATOM 710 N N . THR A 1 88 ? -0.415 -0.185 -10.922 1.00 92.69 88 THR A N 1
ATOM 711 C CA . THR A 1 88 ? 0.972 0.180 -11.242 1.00 92.69 88 THR A CA 1
ATOM 712 C C . THR A 1 88 ? 1.776 -1.049 -11.665 1.00 92.69 88 THR A C 1
ATOM 714 O O . THR A 1 88 ? 2.457 -1.041 -12.695 1.00 92.69 88 THR A O 1
ATOM 717 N N . LEU A 1 89 ? 1.666 -2.145 -10.915 1.00 92.56 89 LEU A N 1
ATOM 718 C CA . LEU A 1 89 ? 2.354 -3.392 -11.213 1.00 92.56 89 LEU A CA 1
ATOM 719 C C . LEU A 1 89 ? 1.869 -3.993 -12.539 1.00 92.56 89 LEU A C 1
ATOM 721 O O . LEU A 1 89 ? 2.687 -4.454 -13.343 1.00 92.56 89 LEU A O 1
ATOM 725 N N . ARG A 1 90 ? 0.558 -3.947 -12.818 1.00 93.19 90 ARG A N 1
ATOM 726 C CA . ARG A 1 90 ? -0.009 -4.362 -14.112 1.00 93.19 90 ARG A CA 1
ATOM 727 C C . ARG A 1 90 ? 0.573 -3.546 -15.266 1.00 93.19 90 ARG A C 1
ATOM 729 O O . ARG A 1 90 ? 1.053 -4.143 -16.228 1.00 93.19 90 ARG A O 1
ATOM 736 N N . GLN A 1 91 ? 0.612 -2.221 -15.152 1.00 90.19 91 GLN A N 1
ATOM 737 C CA . GLN A 1 91 ? 1.164 -1.344 -16.188 1.00 90.19 91 GLN A CA 1
ATOM 738 C C . GLN A 1 91 ? 2.656 -1.622 -16.431 1.00 90.19 91 GLN A C 1
ATOM 740 O O . GLN A 1 91 ? 3.096 -1.716 -17.579 1.00 90.19 91 GLN A O 1
ATOM 745 N N . LEU A 1 92 ? 3.435 -1.841 -15.364 1.00 88.12 92 LEU A N 1
ATOM 746 C CA . LEU A 1 92 ? 4.845 -2.232 -15.463 1.00 88.12 92 LEU A CA 1
ATOM 747 C C . LEU A 1 92 ? 5.033 -3.629 -16.079 1.00 88.12 92 LEU A C 1
ATOM 749 O O . LEU A 1 92 ? 6.079 -3.913 -16.658 1.00 88.12 92 LEU A O 1
ATOM 753 N N . ASN A 1 93 ? 4.060 -4.532 -15.945 1.00 86.69 93 ASN A N 1
ATOM 754 C CA . ASN A 1 93 ? 4.048 -5.822 -16.639 1.00 86.69 93 ASN A CA 1
ATOM 755 C C . ASN A 1 93 ? 3.752 -5.670 -18.132 1.00 86.69 93 ASN A C 1
ATOM 757 O O . ASN A 1 93 ? 4.432 -6.286 -18.946 1.00 86.69 93 ASN A O 1
ATOM 761 N N . GLU A 1 94 ? 2.790 -4.832 -18.502 1.00 87.56 94 GLU A N 1
ATOM 762 C CA . GLU A 1 94 ? 2.422 -4.610 -19.903 1.00 87.56 94 GLU A CA 1
ATOM 763 C C . GLU A 1 94 ? 3.485 -3.835 -20.691 1.00 87.56 94 GLU A C 1
ATOM 765 O O . GLU A 1 94 ? 3.686 -4.106 -21.875 1.00 87.56 94 GLU A O 1
ATOM 770 N N . ALA A 1 95 ? 4.177 -2.893 -20.046 1.00 80.81 95 ALA A N 1
ATOM 771 C CA . ALA A 1 95 ? 5.266 -2.137 -20.660 1.00 80.81 95 ALA A CA 1
ATOM 772 C C . ALA A 1 95 ? 6.493 -3.008 -20.976 1.00 80.81 95 ALA A C 1
ATOM 774 O O . ALA A 1 95 ? 7.160 -2.764 -21.972 1.00 80.81 95 ALA A O 1
ATOM 775 N N . ASP A 1 96 ? 6.766 -4.023 -20.153 1.00 68.81 96 ASP A N 1
ATOM 776 C CA . ASP A 1 96 ? 7.902 -4.946 -20.308 1.00 68.81 96 ASP A CA 1
ATOM 777 C C . ASP A 1 96 ? 7.662 -6.007 -21.404 1.00 68.81 96 ASP A C 1
ATOM 779 O O . ASP A 1 96 ? 8.600 -6.573 -21.955 1.00 68.81 96 ASP A O 1
ATOM 783 N N . LEU A 1 97 ? 6.394 -6.271 -21.748 1.00 62.28 97 LEU A N 1
ATOM 784 C CA . LEU A 1 97 ? 5.992 -7.221 -22.796 1.00 62.28 97 LEU A CA 1
ATOM 785 C C . LEU A 1 97 ? 6.050 -6.646 -24.226 1.00 62.28 97 LEU A C 1
ATOM 787 O O . LEU A 1 97 ? 5.760 -7.380 -25.176 1.00 62.28 97 LEU A O 1
ATOM 791 N N . ARG A 1 98 ? 6.352 -5.353 -24.390 1.00 52.56 98 ARG A N 1
ATOM 792 C CA . ARG A 1 98 ? 6.388 -4.646 -25.682 1.00 52.56 98 ARG A CA 1
ATOM 793 C C . ARG A 1 98 ? 7.809 -4.405 -26.163 1.00 52.56 98 ARG A C 1
ATOM 795 O O . ARG A 1 98 ? 8.014 -4.584 -27.385 1.00 52.56 98 ARG A O 1
#

Secondary structure (DSSP, 8-state):
--S-GGGHHHHHHHHHHHHHHHHHHHHS--TTHHHHHHHHHHHHHHHHHHHHHHHHHHH-GGGSTTHHHHHHHHHHHHHHHHHHHHHHHHHHHHHHT-

Organism: NCBI:txid408170

pLDDT: mean 91.72, std 8.95, range [51.09, 98.0]

Radius of gyration: 15.81 Å; chains: 1; bounding box: 31×23×49 Å

Foldseek 3Di:
DPLCPVCPVLVVLLVVLLVLQLVLLVPDPDPCSVVSVVVSVVLVVVLVVLVVVLSVCSVPVVVDDPSVVSNVVSSVVSNVSSVVSVVSSVVSVVVVVD